Protein AF-A0A946Z8Q1-F1 (afdb_monomer)

Solvent-accessible surface area (backbone atoms only — not comparable to full-atom values): 6099 Å² total; per-residue (Å²): 107,73,51,74,54,90,87,53,101,82,60,83,53,69,41,80,60,57,68,69,63,47,53,50,51,50,54,45,51,67,71,32,61,58,72,50,34,60,66,44,76,58,76,86,67,80,65,86,59,92,83,69,58,79,33,70,55,72,53,74,58,99,88,49,76,33,42,41,51,72,36,47,61,95,56,54,58,80,82,50,33,67,51,55,50,54,54,49,54,51,49,48,67,60,65,76,106

pLDDT: mean 75.85, std 13.85, range [44.34, 90.75]

Structure (mmCIF, N/CA/C/O backbone):
data_AF-A0A946Z8Q1-F1
#
_entry.id   AF-A0A946Z8Q1-F1
#
loop_
_atom_site.group_PDB
_atom_site.id
_atom_site.type_symbol
_atom_site.label_atom_id
_atom_site.label_alt_id
_atom_site.label_comp_id
_atom_site.label_asym_id
_atom_site.label_entity_id
_atom_site.label_seq_id
_atom_site.pdbx_PDB_ins_code
_atom_site.Cartn_x
_atom_site.Cartn_y
_atom_site.Cartn_z
_atom_site.occupancy
_atom_site.B_iso_or_equiv
_atom_site.auth_seq_id
_atom_site.auth_comp_id
_atom_site.auth_asym_id
_atom_site.auth_atom_id
_atom_site.pdbx_PDB_model_num
ATOM 1 N N . MET A 1 1 ? -14.750 -7.968 2.409 1.00 55.59 1 MET A N 1
ATOM 2 C CA . MET A 1 1 ? -13.281 -8.067 2.253 1.00 55.59 1 MET A CA 1
ATOM 3 C C . MET A 1 1 ? -12.630 -7.504 3.496 1.00 55.59 1 MET A C 1
ATOM 5 O O . MET A 1 1 ? -13.280 -6.703 4.151 1.00 55.59 1 MET A O 1
ATOM 9 N N . GLN A 1 2 ? -11.450 -7.990 3.879 1.00 49.25 2 GLN A N 1
ATOM 10 C CA . GLN A 1 2 ? -10.889 -7.753 5.214 1.00 49.25 2 GLN A CA 1
ATOM 11 C C . GLN A 1 2 ? -9.419 -7.350 5.146 1.00 49.25 2 GLN A C 1
ATOM 13 O O . GLN A 1 2 ? -8.640 -8.018 4.465 1.00 49.25 2 GLN A O 1
ATOM 18 N N . ILE A 1 3 ? -9.046 -6.316 5.897 1.00 58.06 3 ILE A N 1
ATOM 19 C CA . ILE A 1 3 ? -7.655 -6.068 6.289 1.00 58.06 3 ILE A CA 1
ATOM 20 C C . ILE A 1 3 ? -7.410 -6.826 7.598 1.00 58.06 3 ILE A C 1
ATOM 22 O O . ILE A 1 3 ? -8.258 -6.792 8.488 1.00 58.06 3 ILE A O 1
ATOM 26 N N . ARG A 1 4 ? -6.272 -7.523 7.698 1.00 54.12 4 ARG A N 1
ATOM 27 C CA . ARG A 1 4 ? -5.798 -8.175 8.929 1.00 54.12 4 ARG A CA 1
ATOM 28 C C . ARG A 1 4 ? -4.492 -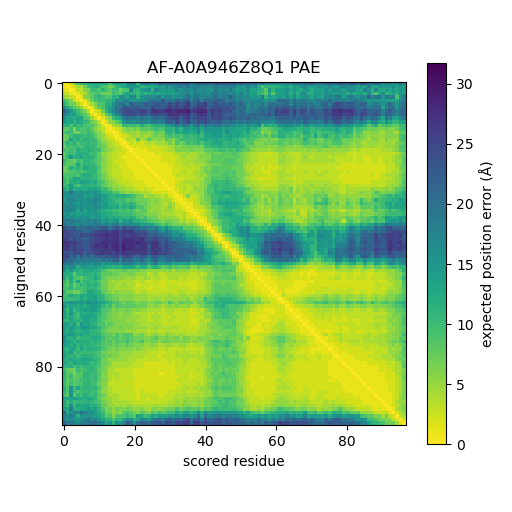7.541 9.367 1.00 54.12 4 ARG A C 1
ATOM 30 O O . ARG A 1 4 ? -3.619 -7.329 8.524 1.00 54.12 4 ARG A O 1
ATOM 37 N N . MET A 1 5 ? -4.345 -7.280 10.662 1.00 54.03 5 MET A N 1
ATOM 38 C CA . MET A 1 5 ? -3.116 -6.714 11.208 1.00 54.03 5 MET A CA 1
ATOM 39 C C . MET A 1 5 ? -2.600 -7.523 12.397 1.00 54.03 5 MET A C 1
ATOM 41 O O . MET A 1 5 ? -3.190 -7.506 13.471 1.00 54.03 5 MET A O 1
ATOM 45 N N . ASP A 1 6 ? -1.454 -8.177 12.212 1.00 58.78 6 ASP A N 1
ATOM 46 C CA . ASP A 1 6 ? -0.751 -8.920 13.260 1.00 58.78 6 ASP A CA 1
ATOM 47 C C . ASP A 1 6 ? 0.252 -7.979 13.949 1.00 58.78 6 ASP A C 1
ATOM 49 O O . ASP A 1 6 ? 1.407 -7.853 13.543 1.00 58.78 6 ASP A O 1
ATOM 53 N N . ARG A 1 7 ? -0.220 -7.196 14.930 1.00 57.19 7 ARG A N 1
ATOM 54 C CA . ARG A 1 7 ? 0.655 -6.353 15.779 1.00 57.19 7 ARG A CA 1
ATOM 55 C C . ARG A 1 7 ? 0.955 -6.986 17.146 1.00 57.19 7 ARG A C 1
ATOM 57 O O . ARG A 1 7 ? 1.829 -6.501 17.862 1.00 57.19 7 ARG A O 1
ATOM 64 N N . ARG A 1 8 ? 0.246 -8.057 17.515 1.00 52.31 8 ARG A N 1
ATOM 65 C CA . ARG A 1 8 ? 0.425 -8.839 18.748 1.00 52.31 8 ARG A CA 1
ATOM 66 C C . ARG A 1 8 ? -0.342 -10.150 18.585 1.00 52.31 8 ARG A C 1
ATOM 68 O O . ARG A 1 8 ? -1.521 -10.106 18.262 1.00 52.31 8 ARG A O 1
ATOM 75 N N . SER A 1 9 ? 0.323 -11.275 18.815 1.00 57.97 9 SER A N 1
ATOM 76 C CA . SER A 1 9 ? -0.070 -12.638 18.422 1.00 57.97 9 SER A CA 1
ATOM 77 C C . SER A 1 9 ? -1.373 -13.222 19.004 1.00 57.97 9 SER A C 1
ATOM 79 O O . SER A 1 9 ? -1.512 -14.440 19.008 1.00 57.97 9 SER A O 1
ATOM 81 N N . GLU A 1 10 ? -2.325 -12.422 19.492 1.00 53.22 10 GLU A N 1
ATOM 82 C CA . GLU A 1 10 ? -3.525 -12.940 20.169 1.00 53.22 10 GLU A CA 1
ATOM 83 C C . GLU A 1 10 ? -4.871 -12.313 19.760 1.00 53.22 10 GLU A C 1
ATOM 85 O O . GLU A 1 10 ? -5.886 -12.758 20.280 1.00 53.22 10 GLU A O 1
ATOM 90 N N . ASP A 1 11 ? -4.949 -11.382 18.796 1.00 51.75 11 ASP A N 1
ATOM 91 C CA . ASP A 1 11 ? -6.261 -10.968 18.261 1.00 51.75 11 ASP A CA 1
ATOM 92 C C . ASP A 1 11 ? -6.161 -10.437 16.812 1.00 51.75 11 ASP A C 1
ATOM 94 O O . ASP A 1 11 ? -5.720 -9.312 16.569 1.00 51.75 11 ASP A O 1
ATOM 98 N N . ASP A 1 12 ? -6.536 -11.270 15.830 1.00 56.44 12 ASP A N 1
ATOM 99 C CA . ASP A 1 12 ? -6.677 -10.889 14.415 1.00 56.44 12 ASP A CA 1
ATOM 100 C C . ASP A 1 12 ? -7.840 -9.888 14.277 1.00 56.44 12 ASP A C 1
ATOM 102 O O . ASP A 1 12 ? -8.989 -10.257 14.013 1.00 56.44 12 ASP A O 1
ATOM 106 N N . GLN A 1 13 ? -7.554 -8.598 14.446 1.00 60.81 13 GLN A N 1
ATOM 107 C CA . GLN A 1 13 ? -8.539 -7.551 14.193 1.00 60.81 13 GLN A CA 1
ATOM 108 C C . GLN A 1 13 ? -8.793 -7.456 12.685 1.00 60.81 13 GLN A C 1
ATOM 110 O O . GLN A 1 13 ? -7.901 -7.143 11.889 1.00 60.81 13 GLN A O 1
ATOM 115 N N . VAL A 1 14 ? -10.027 -7.778 12.301 1.00 66.69 14 VAL A N 1
ATOM 116 C CA . VAL A 1 14 ? -10.523 -7.736 10.928 1.00 66.69 14 VAL A CA 1
ATOM 117 C C . VAL A 1 14 ? -11.359 -6.481 10.748 1.00 66.69 14 VAL A C 1
ATOM 119 O O . VAL A 1 14 ? -12.418 -6.347 11.359 1.00 66.69 14 VAL A O 1
ATOM 122 N N . TYR A 1 15 ? -10.923 -5.604 9.848 1.00 72.50 15 TYR A N 1
ATOM 123 C CA . TYR A 1 15 ? -11.677 -4.403 9.506 1.00 72.50 15 TYR A CA 1
ATOM 124 C C . TYR A 1 15 ? -12.326 -4.554 8.128 1.00 72.50 15 TYR A C 1
ATOM 126 O O . TYR A 1 15 ? -11.625 -4.894 7.162 1.00 72.50 15 TYR A O 1
ATOM 134 N N . PRO A 1 16 ? -13.652 -4.342 8.013 1.00 76.12 16 PRO A N 1
ATOM 135 C CA . PRO A 1 16 ? -14.295 -4.257 6.714 1.00 76.12 16 PRO A CA 1
ATOM 136 C C . PRO A 1 16 ? -13.802 -3.003 5.989 1.00 76.12 16 PRO A C 1
ATOM 138 O O . PRO A 1 16 ? -13.656 -1.945 6.597 1.00 76.12 16 PRO A O 1
ATOM 141 N N . ILE A 1 17 ? -13.560 -3.144 4.690 1.00 81.62 17 ILE A N 1
ATOM 142 C CA . ILE A 1 17 ? -13.275 -2.033 3.779 1.00 81.62 17 ILE A CA 1
ATOM 143 C C . ILE A 1 17 ? -14.388 -1.930 2.745 1.00 81.62 17 ILE A C 1
ATOM 145 O O . ILE A 1 17 ? -14.992 -2.954 2.389 1.00 81.62 17 ILE A O 1
ATOM 149 N N . GLU A 1 18 ? -14.637 -0.714 2.273 1.00 86.50 18 GLU A N 1
ATOM 150 C CA . GLU A 1 18 ? -15.611 -0.469 1.215 1.00 86.50 18 GLU A CA 1
ATOM 151 C C . GLU A 1 18 ? -15.097 -0.990 -0.136 1.00 86.50 18 GLU A C 1
ATOM 153 O O . GLU A 1 18 ? -13.897 -1.207 -0.342 1.00 86.50 18 GLU A O 1
ATOM 158 N N . ILE A 1 19 ? -16.019 -1.224 -1.071 1.00 86.38 19 ILE A N 1
ATOM 159 C CA . ILE A 1 19 ? -15.675 -1.749 -2.400 1.00 86.38 19 ILE A CA 1
ATOM 160 C C . ILE A 1 19 ? -14.841 -0.723 -3.173 1.00 86.38 19 ILE A C 1
ATOM 162 O O . ILE A 1 19 ? -13.862 -1.104 -3.809 1.00 86.38 19 ILE A O 1
ATOM 166 N N . GLU A 1 20 ? -15.151 0.571 -3.052 1.00 86.81 20 GLU A N 1
ATOM 167 C CA . GLU A 1 20 ? -14.400 1.622 -3.743 1.00 86.81 20 GLU A CA 1
ATOM 168 C C . GLU A 1 20 ? -12.941 1.689 -3.269 1.00 86.81 20 GLU A C 1
ATOM 170 O O . GLU A 1 20 ? -12.031 1.892 -4.070 1.00 86.81 20 GLU A O 1
ATOM 175 N N . GLU A 1 21 ? -12.697 1.477 -1.971 1.00 85.56 21 GLU A N 1
ATOM 176 C CA . GLU A 1 21 ? -11.345 1.447 -1.397 1.00 85.56 21 GLU A CA 1
ATOM 177 C C . GLU A 1 21 ? -10.534 0.274 -1.948 1.00 85.56 21 GLU A C 1
ATOM 179 O O . GLU A 1 21 ? -9.339 0.393 -2.226 1.00 85.56 21 GLU A O 1
ATOM 184 N N . TRP A 1 22 ? -11.195 -0.861 -2.151 1.00 87.94 22 TRP A N 1
ATOM 185 C CA . TRP A 1 22 ? -10.569 -2.016 -2.763 1.00 87.94 22 TRP A CA 1
ATOM 186 C C . TRP A 1 22 ? -10.273 -1.833 -4.247 1.00 87.94 22 TRP A C 1
ATOM 188 O O . TRP A 1 22 ? -9.195 -2.219 -4.693 1.00 87.94 22 TRP A O 1
ATOM 198 N N . ASP A 1 23 ? -11.191 -1.238 -5.007 1.00 89.75 23 ASP A N 1
ATOM 199 C CA . ASP A 1 23 ? -10.976 -0.979 -6.432 1.00 89.75 23 ASP A CA 1
ATOM 200 C C . ASP A 1 23 ? -9.795 -0.025 -6.655 1.00 89.75 23 ASP A C 1
ATOM 202 O O . ASP A 1 23 ? -9.022 -0.202 -7.603 1.00 89.75 23 ASP A O 1
ATOM 206 N N . VAL A 1 24 ? -9.580 0.931 -5.743 1.00 89.12 24 VAL A N 1
ATOM 207 C CA . VAL A 1 24 ? -8.369 1.765 -5.740 1.00 89.12 24 VAL A CA 1
ATOM 208 C C . VAL A 1 24 ? -7.120 0.910 -5.526 1.00 89.12 24 VAL A C 1
ATOM 210 O O . VAL A 1 24 ? -6.170 1.029 -6.299 1.00 89.12 24 VAL A O 1
ATOM 213 N N . LEU A 1 25 ? -7.110 0.017 -4.530 1.00 88.88 25 LEU A N 1
ATOM 214 C CA . LEU A 1 25 ? -5.969 -0.878 -4.301 1.00 88.88 25 LEU A CA 1
ATOM 215 C C . LEU A 1 25 ? -5.693 -1.778 -5.509 1.00 88.88 25 LEU A C 1
ATOM 217 O O . LEU A 1 25 ? -4.535 -1.927 -5.893 1.00 88.88 25 LEU A O 1
ATOM 221 N N . LEU A 1 26 ? -6.731 -2.349 -6.124 1.00 88.38 26 LEU A N 1
ATOM 222 C CA . LEU A 1 26 ? -6.591 -3.159 -7.334 1.00 88.38 26 LEU A CA 1
ATOM 223 C C . LEU A 1 26 ? -6.003 -2.345 -8.483 1.00 88.38 26 LEU A C 1
ATOM 225 O O . LEU A 1 26 ? -5.044 -2.793 -9.100 1.00 88.38 26 LEU A O 1
ATOM 229 N N . SER A 1 27 ? -6.507 -1.134 -8.714 1.00 88.81 27 SER A N 1
ATOM 230 C CA . SER A 1 27 ? -6.002 -0.251 -9.772 1.00 88.81 27 SER A CA 1
ATOM 231 C C . SER A 1 27 ? -4.527 0.106 -9.560 1.00 88.81 27 SER A C 1
ATOM 233 O O . SER A 1 27 ? -3.746 0.132 -10.509 1.00 88.81 27 SER A O 1
ATOM 235 N N . LEU A 1 28 ? -4.116 0.345 -8.308 1.00 88.94 28 LEU A N 1
ATOM 236 C CA . LEU A 1 28 ? -2.715 0.596 -7.953 1.00 88.94 28 LEU A CA 1
ATOM 237 C C . LEU A 1 28 ? -1.848 -0.655 -8.135 1.00 88.94 28 LEU A C 1
ATOM 239 O O . LEU A 1 28 ? -0.724 -0.554 -8.618 1.00 88.94 28 LEU A O 1
ATOM 243 N N . ILE A 1 29 ? -2.368 -1.831 -7.781 1.00 87.00 29 ILE A N 1
ATOM 244 C CA . ILE A 1 29 ? -1.695 -3.117 -7.991 1.00 87.00 29 ILE A CA 1
ATOM 245 C C . ILE A 1 29 ? -1.545 -3.430 -9.482 1.00 87.00 29 ILE A C 1
ATOM 247 O O . ILE A 1 29 ? -0.518 -3.971 -9.863 1.00 87.00 29 ILE A O 1
ATOM 251 N N . GLU A 1 30 ? -2.532 -3.108 -10.318 1.00 84.94 30 GLU A N 1
ATOM 252 C CA . GLU A 1 30 ? -2.463 -3.287 -11.774 1.00 84.94 30 GLU A CA 1
ATOM 253 C C . GLU A 1 30 ? -1.507 -2.291 -12.436 1.00 84.94 30 GLU A C 1
ATOM 255 O O . GLU A 1 30 ? -0.834 -2.632 -13.410 1.00 84.94 30 GLU A O 1
ATOM 260 N N . ALA A 1 31 ? -1.428 -1.068 -11.901 1.00 84.25 31 ALA A N 1
ATOM 261 C CA . ALA A 1 31 ? -0.464 -0.064 -12.338 1.00 84.25 31 ALA A CA 1
ATOM 262 C C . ALA A 1 31 ? 0.982 -0.448 -11.977 1.00 84.25 31 ALA A C 1
ATOM 264 O O . ALA A 1 31 ? 1.913 -0.059 -12.683 1.00 84.25 31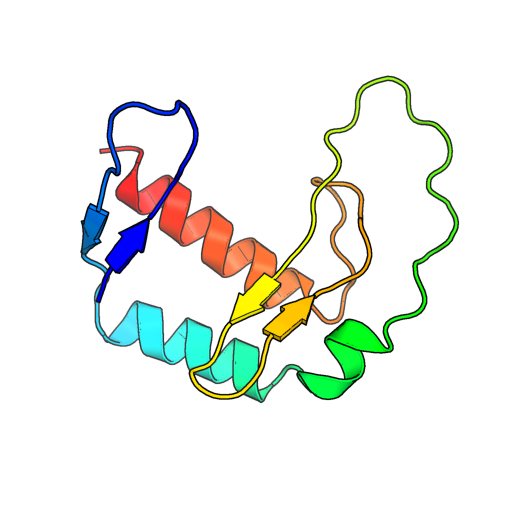 ALA A O 1
ATOM 265 N N . ILE A 1 32 ? 1.168 -1.221 -10.903 1.00 82.25 32 ILE A N 1
ATOM 266 C CA . ILE A 1 32 ? 2.452 -1.818 -10.543 1.00 82.25 32 ILE A CA 1
ATOM 267 C C . ILE A 1 32 ? 2.631 -3.098 -11.356 1.00 82.25 32 ILE A C 1
ATOM 269 O O . ILE A 1 32 ? 1.829 -4.028 -11.305 1.00 82.25 32 ILE A O 1
ATOM 273 N N . GLU A 1 33 ? 3.737 -3.217 -12.079 1.00 79.44 33 GLU A N 1
ATOM 274 C CA . GLU A 1 33 ? 4.061 -4.498 -12.691 1.00 79.44 33 GLU A CA 1
ATOM 275 C C . GLU A 1 33 ? 4.501 -5.467 -11.582 1.00 79.44 33 GLU A C 1
ATOM 277 O O . GLU A 1 33 ? 5.668 -5.512 -11.220 1.00 79.44 33 GLU A O 1
ATOM 282 N N . LEU A 1 34 ? 3.578 -6.259 -11.021 1.00 73.38 34 LEU A N 1
ATOM 283 C CA . LEU A 1 34 ? 3.845 -7.144 -9.870 1.00 73.38 34 LEU A CA 1
ATOM 284 C C . LEU A 1 34 ? 5.077 -8.048 -10.029 1.00 73.38 34 LEU A C 1
ATOM 286 O O . LEU A 1 34 ? 5.707 -8.407 -9.041 1.00 73.38 34 LEU A O 1
ATOM 290 N N . LYS A 1 35 ? 5.434 -8.415 -11.265 1.00 67.94 35 LYS A N 1
ATOM 291 C CA . LYS A 1 35 ? 6.669 -9.159 -11.553 1.00 67.94 35 LYS A CA 1
ATOM 292 C C . LYS A 1 35 ? 7.917 -8.344 -11.222 1.00 67.94 35 LYS A C 1
ATOM 294 O O . LYS A 1 35 ? 8.833 -8.880 -10.617 1.00 67.94 35 LYS A O 1
ATOM 299 N N . LYS A 1 36 ? 7.901 -7.048 -11.538 1.00 76.81 36 LYS A N 1
ATOM 300 C CA . LYS A 1 36 ? 8.967 -6.118 -11.178 1.00 76.81 36 LYS A CA 1
ATOM 301 C C . LYS A 1 36 ? 9.101 -5.931 -9.682 1.00 76.81 36 LYS A C 1
ATOM 303 O O . LYS A 1 36 ? 10.171 -5.536 -9.271 1.00 76.81 36 LYS A O 1
ATOM 308 N N . LEU A 1 37 ? 8.080 -6.246 -8.878 1.00 79.75 37 LEU A N 1
ATOM 309 C CA . LEU A 1 37 ? 8.166 -6.144 -7.421 1.00 79.75 37 LEU A CA 1
ATOM 310 C C . LEU A 1 37 ? 9.278 -7.038 -6.843 1.00 79.75 37 LEU A C 1
ATOM 312 O O . LEU A 1 37 ? 9.990 -6.609 -5.941 1.00 79.75 37 LEU A O 1
ATOM 316 N N . ASP A 1 38 ? 9.422 -8.254 -7.378 1.00 73.50 38 ASP A N 1
ATOM 317 C CA . ASP A 1 38 ? 10.474 -9.208 -6.991 1.00 73.50 38 ASP A CA 1
ATOM 318 C C . ASP A 1 38 ? 11.828 -8.848 -7.632 1.00 73.50 38 ASP A C 1
ATOM 320 O 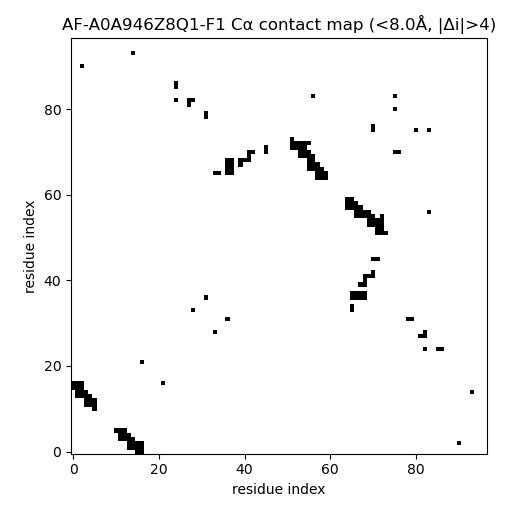O . ASP A 1 38 ? 12.876 -9.056 -7.028 1.00 73.50 38 ASP A O 1
ATOM 324 N N . ASP A 1 39 ? 11.792 -8.264 -8.835 1.00 72.44 39 ASP A N 1
ATOM 325 C CA . ASP A 1 39 ? 12.968 -7.807 -9.588 1.00 72.44 39 ASP A CA 1
ATOM 326 C C . ASP A 1 39 ? 13.395 -6.365 -9.246 1.00 72.44 39 ASP A C 1
ATOM 328 O O . ASP A 1 39 ? 14.300 -5.828 -9.890 1.00 72.44 39 ASP A O 1
ATOM 332 N N . MET A 1 40 ? 12.760 -5.700 -8.267 1.00 71.31 40 MET A N 1
ATOM 333 C CA . MET A 1 40 ? 13.169 -4.351 -7.879 1.00 71.31 40 MET A CA 1
ATOM 334 C C . MET A 1 40 ? 14.590 -4.452 -7.349 1.00 71.31 40 MET A C 1
ATOM 336 O O . MET A 1 40 ? 14.856 -5.184 -6.393 1.00 71.31 40 MET A O 1
ATOM 340 N N . GLU A 1 41 ? 15.498 -3.683 -7.944 1.00 62.28 41 GLU A N 1
ATOM 341 C CA . GLU A 1 41 ? 16.820 -3.487 -7.373 1.00 62.28 41 GLU A CA 1
ATOM 342 C C . GLU A 1 41 ? 16.599 -2.995 -5.942 1.00 62.28 41 GLU A C 1
ATOM 344 O O . GLU A 1 41 ? 15.990 -1.945 -5.711 1.00 62.28 41 GLU A O 1
ATOM 349 N N . ALA A 1 42 ? 17.032 -3.792 -4.963 1.00 57.62 42 ALA A N 1
ATOM 350 C CA . ALA A 1 42 ? 17.111 -3.320 -3.598 1.00 57.62 42 ALA A CA 1
ATOM 351 C C . ALA A 1 42 ? 17.976 -2.068 -3.674 1.00 57.62 42 ALA A C 1
ATOM 353 O O . ALA A 1 42 ? 19.160 -2.188 -3.977 1.00 57.62 42 ALA A O 1
ATOM 354 N N . SER A 1 43 ? 17.393 -0.879 -3.490 1.00 52.72 43 SER A N 1
ATOM 355 C CA . SER A 1 43 ? 18.166 0.357 -3.428 1.00 52.72 43 SER A CA 1
ATOM 356 C C . SER A 1 43 ? 19.119 0.201 -2.255 1.00 52.72 43 SER A C 1
ATOM 358 O O . SER A 1 43 ? 18.769 0.455 -1.103 1.00 52.72 43 SER A O 1
ATOM 360 N N . THR A 1 44 ? 20.316 -0.309 -2.539 1.00 51.22 44 THR A N 1
ATOM 361 C CA . THR A 1 44 ? 21.388 -0.552 -1.585 1.00 51.22 44 THR A CA 1
ATOM 362 C C . THR A 1 44 ? 21.996 0.788 -1.237 1.00 51.22 44 THR A C 1
ATOM 364 O O . THR A 1 44 ? 23.071 1.187 -1.674 1.00 51.22 44 THR A O 1
ATOM 367 N N . SER A 1 45 ? 21.234 1.509 -0.440 1.00 51.66 45 SER A N 1
ATOM 368 C CA . SER A 1 45 ? 21.699 2.416 0.580 1.00 51.66 45 SER A CA 1
ATOM 369 C C . SER A 1 45 ? 20.648 2.371 1.676 1.00 51.66 45 SER A C 1
ATOM 371 O O . SER A 1 45 ? 20.010 3.365 2.001 1.00 51.66 45 SER A O 1
ATOM 373 N N . LEU A 1 46 ? 20.533 1.197 2.310 1.00 55.69 46 LEU A N 1
ATOM 374 C CA . LEU A 1 46 ? 20.358 1.151 3.761 1.00 55.69 46 LEU A CA 1
ATOM 375 C C . LEU A 1 46 ? 21.633 1.770 4.357 1.00 55.69 46 LEU A C 1
ATOM 377 O O . LEU A 1 46 ? 22.476 1.075 4.916 1.00 55.69 46 LEU A O 1
ATOM 381 N N . GLN A 1 47 ? 21.832 3.072 4.121 1.00 55.34 47 GLN A N 1
ATOM 382 C CA . GLN A 1 47 ? 22.726 3.860 4.941 1.00 55.34 47 GLN A CA 1
ATOM 383 C C . GLN A 1 47 ? 22.167 3.689 6.336 1.00 55.34 47 GLN A C 1
ATOM 385 O O . GLN A 1 47 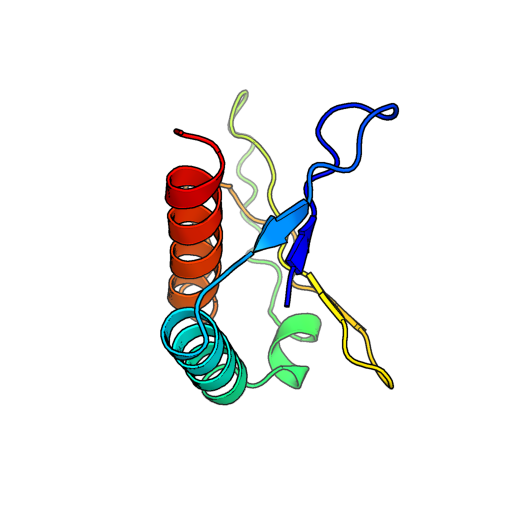? 20.976 3.876 6.564 1.00 55.34 47 GLN A O 1
ATOM 390 N N . GLU A 1 48 ? 23.020 3.181 7.200 1.00 55.16 48 GLU A N 1
ATOM 391 C CA . GLU A 1 48 ? 22.736 2.747 8.549 1.00 55.16 48 GLU A CA 1
ATOM 392 C C . GLU A 1 48 ? 22.219 3.948 9.354 1.00 55.16 48 GLU A C 1
ATOM 394 O O . GLU A 1 48 ? 22.974 4.646 10.025 1.00 55.16 48 GLU A O 1
ATOM 399 N N . VAL A 1 49 ? 20.928 4.259 9.223 1.00 53.47 49 VAL A N 1
ATOM 400 C CA . VAL A 1 49 ? 20.251 5.245 10.057 1.00 53.47 49 VAL A CA 1
ATOM 401 C C . VAL A 1 49 ? 19.813 4.493 11.298 1.00 53.47 49 VAL A C 1
ATOM 403 O O . VAL A 1 49 ? 18.830 3.750 11.286 1.00 53.47 49 VAL A O 1
ATOM 406 N N . ASP A 1 50 ? 20.594 4.659 12.359 1.00 55.50 50 ASP A N 1
ATOM 407 C CA . ASP A 1 50 ? 20.288 4.183 13.702 1.00 55.50 50 ASP A CA 1
ATOM 408 C C . ASP A 1 50 ? 18.911 4.747 14.120 1.00 55.50 50 ASP A C 1
ATOM 410 O O . ASP A 1 50 ? 18.784 5.920 14.479 1.00 55.50 50 ASP A O 1
ATOM 414 N N . GLY A 1 51 ? 17.849 3.945 13.954 1.00 61.81 51 GLY A N 1
ATOM 415 C CA . GLY A 1 51 ? 16.498 4.255 14.439 1.00 61.81 51 GLY A CA 1
ATOM 416 C C . GLY A 1 51 ? 15.335 4.271 13.434 1.00 61.81 51 GLY A C 1
ATOM 417 O O . GLY A 1 51 ? 14.200 4.433 13.886 1.00 61.81 51 GLY A O 1
ATOM 418 N N . ALA A 1 52 ? 15.536 4.089 12.121 1.00 67.94 52 ALA A N 1
ATOM 419 C CA . ALA A 1 52 ? 14.410 4.049 11.172 1.00 67.94 52 ALA A CA 1
ATOM 420 C C . ALA A 1 52 ? 13.781 2.638 11.059 1.00 67.94 52 ALA A C 1
ATOM 422 O O . ALA A 1 52 ? 14.508 1.659 10.865 1.00 67.94 52 ALA A O 1
ATOM 423 N N . PRO A 1 53 ? 12.442 2.483 11.164 1.00 78.88 53 PRO A N 1
ATOM 424 C CA . PRO A 1 53 ? 11.793 1.189 10.977 1.00 78.88 53 PRO A CA 1
ATOM 425 C C . PRO A 1 53 ? 11.991 0.652 9.556 1.00 78.88 53 PRO A C 1
ATOM 427 O O . PRO A 1 53 ? 11.737 1.342 8.569 1.00 78.88 53 PRO A O 1
ATOM 430 N N . ILE A 1 54 ? 12.392 -0.615 9.456 1.00 81.81 54 ILE A N 1
ATOM 431 C CA . ILE A 1 54 ? 12.471 -1.329 8.179 1.00 81.81 54 ILE A CA 1
ATOM 432 C C . ILE A 1 54 ? 11.063 -1.778 7.779 1.00 81.81 54 ILE A C 1
ATOM 434 O O . ILE A 1 54 ? 10.356 -2.400 8.574 1.00 81.81 54 ILE A O 1
ATOM 438 N N . ALA A 1 55 ? 10.678 -1.513 6.534 1.00 86.31 55 ALA A N 1
ATOM 439 C CA . ALA A 1 55 ? 9.408 -1.929 5.952 1.00 86.31 55 ALA A CA 1
ATOM 440 C C . ALA A 1 55 ? 9.614 -2.811 4.710 1.00 86.31 55 ALA A C 1
ATOM 442 O O . ALA A 1 55 ? 10.694 -2.873 4.124 1.00 86.31 55 ALA A O 1
ATOM 443 N N . GLY A 1 56 ? 8.557 -3.518 4.316 1.00 88.25 56 GLY A N 1
ATOM 444 C CA . GLY A 1 56 ? 8.508 -4.305 3.089 1.00 88.25 56 GLY A CA 1
ATOM 445 C C . GLY A 1 56 ? 7.063 -4.525 2.655 1.00 88.25 56 GLY A C 1
ATOM 446 O O . GLY A 1 56 ? 6.179 -4.679 3.500 1.00 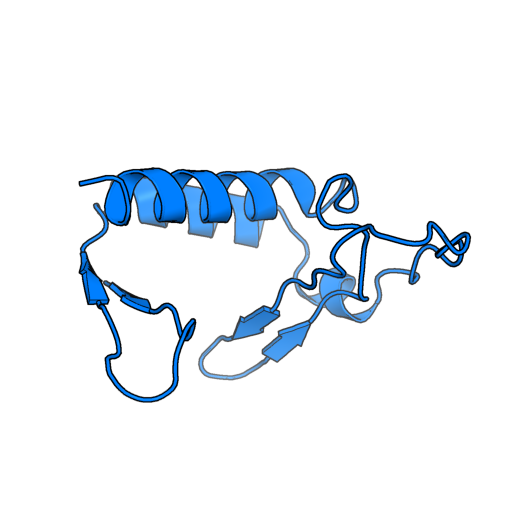88.25 56 GLY A O 1
ATOM 447 N N . LEU A 1 57 ? 6.825 -4.545 1.345 1.00 88.69 57 LEU A N 1
ATOM 448 C CA . LEU A 1 57 ? 5.510 -4.783 0.759 1.00 88.69 57 LEU A CA 1
ATOM 449 C C . LEU A 1 57 ? 5.421 -6.230 0.263 1.00 88.69 57 LEU A C 1
ATOM 451 O O . LEU A 1 57 ? 6.308 -6.713 -0.439 1.00 88.69 57 LEU A O 1
ATOM 455 N N . MET A 1 58 ? 4.334 -6.924 0.605 1.00 89.00 58 MET A N 1
ATOM 456 C CA . MET A 1 5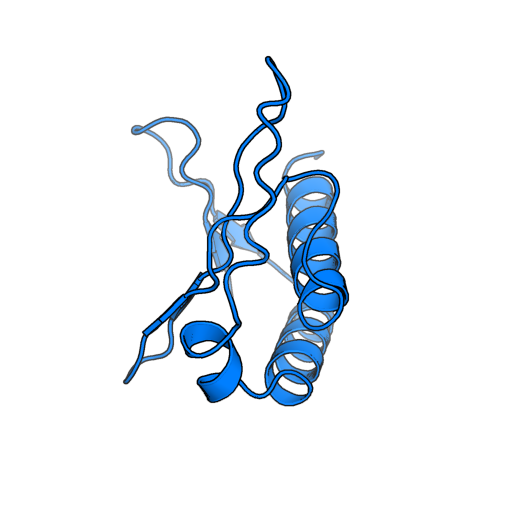8 ? 4.030 -8.250 0.070 1.00 89.00 58 MET A CA 1
ATOM 457 C C . MET A 1 58 ? 2.612 -8.283 -0.485 1.00 89.00 58 MET A C 1
ATOM 459 O O . MET A 1 58 ? 1.653 -8.013 0.235 1.00 89.00 58 MET A O 1
ATOM 463 N N . VAL A 1 59 ? 2.485 -8.694 -1.745 1.00 87.56 59 VAL A N 1
ATOM 464 C CA . VAL A 1 59 ? 1.198 -8.962 -2.390 1.00 87.56 59 VAL A CA 1
ATOM 465 C C . VAL A 1 59 ? 1.068 -10.467 -2.585 1.00 87.56 59 VAL A C 1
ATOM 467 O O . VAL A 1 59 ? 1.905 -11.108 -3.224 1.00 87.56 59 VAL A O 1
ATOM 470 N N . LYS A 1 60 ? 0.015 -11.056 -2.016 1.00 87.50 60 LYS A N 1
ATOM 471 C CA . LYS A 1 60 ? -0.279 -12.487 -2.133 1.00 87.50 60 LYS A CA 1
ATOM 472 C C . LYS A 1 60 ? -1.563 -12.688 -2.926 1.00 87.50 60 LYS A C 1
ATOM 474 O O . LYS A 1 60 ? -2.637 -12.304 -2.476 1.00 87.50 60 LYS A O 1
ATOM 479 N N . THR A 1 61 ? -1.443 -13.344 -4.071 1.00 83.44 61 THR A N 1
ATOM 480 C CA . THR A 1 61 ? -2.573 -13.857 -4.847 1.00 83.44 61 THR A CA 1
ATOM 481 C C . THR A 1 61 ? -2.787 -15.341 -4.527 1.00 83.44 61 THR A C 1
ATOM 483 O O . THR A 1 61 ? -2.030 -15.943 -3.759 1.00 83.44 61 THR A O 1
ATOM 486 N N . MET A 1 62 ? -3.830 -15.954 -5.097 1.00 82.94 62 MET A N 1
ATOM 487 C CA . MET A 1 62 ? -4.064 -17.397 -4.937 1.00 82.94 62 MET A CA 1
ATOM 488 C C . MET A 1 62 ? -2.917 -18.243 -5.508 1.00 82.94 62 MET A C 1
ATOM 490 O O . MET A 1 62 ? -2.630 -19.317 -4.987 1.00 82.94 62 MET A O 1
ATOM 494 N N . GLU A 1 63 ? -2.244 -17.748 -6.547 1.00 81.44 63 GLU A N 1
ATOM 495 C CA . GLU A 1 63 ? -1.232 -18.500 -7.292 1.00 81.44 63 GLU A CA 1
ATOM 496 C C . GLU A 1 63 ? 0.200 -18.106 -6.920 1.00 81.44 63 GLU A C 1
ATOM 498 O O . GLU A 1 63 ? 1.107 -18.936 -6.992 1.00 81.44 63 GLU A O 1
ATOM 503 N N . LYS A 1 64 ? 0.431 -16.837 -6.557 1.00 83.75 64 LYS A N 1
ATOM 504 C CA . LYS A 1 64 ? 1.779 -16.277 -6.405 1.00 83.75 64 LYS A CA 1
ATOM 505 C C . LYS A 1 64 ? 1.888 -15.330 -5.219 1.00 83.75 64 LYS A C 1
ATOM 507 O O . LYS A 1 64 ? 0.917 -14.745 -4.748 1.00 83.75 64 LYS A O 1
ATOM 512 N N . ARG A 1 65 ? 3.118 -15.183 -4.738 1.00 87.38 65 ARG A N 1
ATOM 513 C CA . ARG A 1 65 ? 3.514 -14.144 -3.790 1.00 87.38 65 ARG A CA 1
ATOM 514 C C . ARG A 1 65 ? 4.568 -13.290 -4.466 1.00 87.38 65 ARG A C 1
ATOM 516 O O . ARG A 1 65 ? 5.490 -13.852 -5.044 1.00 87.38 65 ARG A O 1
ATOM 523 N N . PHE A 1 66 ? 4.403 -11.985 -4.359 1.00 87.56 66 PHE A N 1
ATOM 524 C CA . PHE A 1 66 ? 5.346 -10.985 -4.831 1.00 87.56 66 PHE A CA 1
ATOM 525 C C . PHE A 1 66 ? 5.795 -10.190 -3.619 1.00 87.56 66 PHE A C 1
ATOM 527 O O . PHE A 1 66 ? 4.949 -9.781 -2.809 1.00 87.56 66 PHE A O 1
ATOM 534 N N . LYS A 1 67 ? 7.101 -10.003 -3.460 1.00 87.12 67 LYS A N 1
ATOM 535 C CA . LYS A 1 67 ? 7.641 -9.269 -2.318 1.00 87.12 67 LYS A CA 1
ATOM 536 C C . LYS A 1 67 ? 8.634 -8.224 -2.798 1.00 87.12 67 LYS A C 1
ATOM 538 O O . LYS A 1 67 ? 9.547 -8.555 -3.539 1.00 87.12 67 LYS A O 1
ATOM 543 N N . SER A 1 68 ? 8.490 -6.996 -2.312 1.00 88.00 68 SER A N 1
ATOM 544 C CA . SER A 1 68 ? 9.512 -5.978 -2.520 1.00 88.00 68 SER A CA 1
ATOM 545 C C . SER A 1 68 ? 10.771 -6.291 -1.698 1.00 88.00 68 SER A C 1
ATOM 547 O O . SER A 1 68 ? 10.688 -6.924 -0.632 1.00 88.00 68 SER A O 1
ATOM 549 N N . PRO A 1 69 ? 11.930 -5.750 -2.099 1.00 85.38 69 PRO A N 1
ATOM 550 C CA . PRO A 1 69 ? 13.044 -5.555 -1.187 1.00 85.38 69 PRO A CA 1
ATOM 551 C C . PRO A 1 69 ? 12.611 -4.778 0.059 1.00 85.38 69 PRO A C 1
ATOM 553 O O . PRO A 1 69 ? 11.599 -4.068 0.059 1.00 85.38 69 PRO A O 1
ATOM 556 N N . ASN A 1 70 ? 13.390 -4.911 1.128 1.00 85.25 70 ASN A N 1
ATOM 557 C CA . ASN A 1 70 ? 13.199 -4.093 2.316 1.00 85.25 70 ASN A CA 1
ATOM 558 C C . ASN A 1 70 ? 13.562 -2.631 2.002 1.00 85.25 70 ASN A C 1
ATOM 560 O O . ASN A 1 70 ? 14.527 -2.375 1.281 1.00 85.25 70 ASN A O 1
ATOM 564 N N . PHE A 1 71 ? 12.818 -1.688 2.570 1.00 83.94 71 PHE A N 1
ATOM 565 C CA . PHE A 1 71 ? 13.017 -0.250 2.393 1.00 83.94 71 PHE A CA 1
ATOM 566 C C . PHE A 1 71 ? 12.809 0.507 3.713 1.00 83.94 71 PHE A C 1
ATOM 568 O O . PHE A 1 71 ? 12.303 -0.051 4.690 1.00 83.94 71 PHE A O 1
ATOM 575 N N . ASP A 1 72 ? 13.215 1.776 3.748 1.00 82.56 72 ASP A N 1
ATOM 576 C CA . ASP A 1 72 ? 12.951 2.676 4.874 1.00 82.56 72 ASP A CA 1
ATOM 577 C C . ASP A 1 72 ? 11.452 2.987 4.951 1.00 82.56 72 ASP A C 1
ATOM 579 O O . ASP A 1 72 ? 10.869 3.442 3.967 1.00 82.56 72 ASP A O 1
ATOM 583 N N . HIS A 1 73 ? 10.811 2.753 6.100 1.00 82.06 73 HIS A N 1
ATOM 584 C CA . HIS A 1 73 ? 9.367 2.958 6.251 1.00 82.06 73 HIS A CA 1
ATOM 585 C C . HIS A 1 73 ? 8.898 4.370 5.854 1.00 82.06 73 HIS A C 1
ATOM 587 O O . HIS A 1 73 ? 7.806 4.509 5.302 1.00 82.06 73 HIS A O 1
ATOM 593 N N . GLY A 1 74 ? 9.713 5.402 6.090 1.00 79.94 74 GLY A N 1
ATOM 594 C CA . GLY A 1 74 ? 9.417 6.783 5.707 1.00 79.94 74 GLY A CA 1
ATOM 595 C C . GLY A 1 74 ? 9.718 7.106 4.240 1.00 79.94 74 GLY A C 1
ATOM 596 O O . GLY A 1 74 ? 9.314 8.167 3.759 1.00 79.94 74 GLY A O 1
ATOM 597 N N . ASN A 1 75 ? 10.401 6.218 3.513 1.00 83.06 75 ASN A N 1
ATOM 598 C CA . ASN A 1 75 ? 10.794 6.433 2.123 1.00 83.06 75 ASN A CA 1
ATOM 599 C C . ASN A 1 75 ? 10.639 5.165 1.251 1.00 83.06 75 ASN A C 1
ATOM 601 O O . ASN A 1 75 ? 11.637 4.567 0.834 1.00 83.06 75 ASN A O 1
ATOM 605 N N . PRO A 1 76 ? 9.395 4.739 0.950 1.00 85.88 76 PRO A N 1
ATOM 606 C CA . PRO A 1 76 ? 9.150 3.629 0.034 1.00 85.88 76 PRO A CA 1
ATOM 607 C C . PRO A 1 76 ? 9.616 3.951 -1.402 1.00 85.88 76 PRO A C 1
ATOM 609 O O . PRO A 1 76 ? 9.537 5.111 -1.82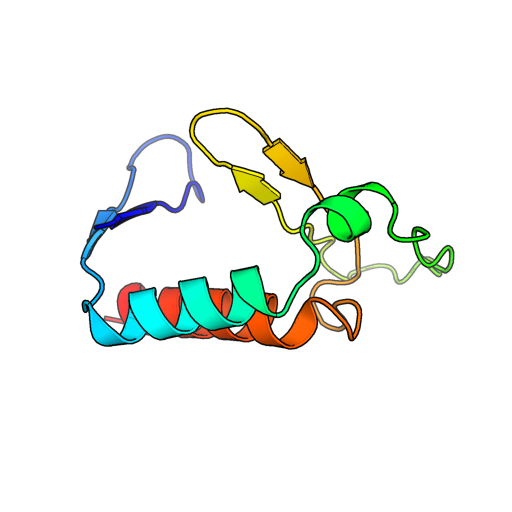1 1.00 85.88 76 PRO A O 1
ATOM 612 N N . PRO A 1 77 ? 10.037 2.940 -2.191 1.00 86.88 77 PRO A N 1
ATOM 613 C CA . PRO A 1 77 ? 10.393 3.107 -3.599 1.00 86.88 77 PRO A CA 1
ATOM 614 C C . PRO A 1 77 ? 9.269 3.762 -4.410 1.00 86.88 77 PRO A C 1
ATOM 616 O O . PRO A 1 77 ? 8.099 3.433 -4.219 1.00 86.88 77 PRO A O 1
ATOM 619 N N . GLU A 1 78 ? 9.618 4.647 -5.348 1.00 85.19 78 GLU A N 1
ATOM 620 C CA . GLU A 1 78 ? 8.643 5.465 -6.092 1.00 85.19 78 GLU A CA 1
ATOM 621 C C . GLU A 1 78 ? 7.568 4.639 -6.805 1.00 85.19 78 GLU A C 1
ATOM 623 O O . GLU A 1 78 ? 6.401 5.021 -6.799 1.00 85.19 78 GLU A O 1
ATOM 628 N N . GLU A 1 79 ? 7.945 3.482 -7.353 1.00 85.81 79 GLU A N 1
ATOM 629 C CA . GLU A 1 79 ? 7.037 2.583 -8.071 1.00 85.81 79 GLU A CA 1
ATOM 630 C C . GLU A 1 79 ? 5.928 2.019 -7.169 1.00 85.81 79 GLU A C 1
ATOM 632 O O . GLU A 1 79 ? 4.796 1.858 -7.614 1.00 85.81 79 GLU A O 1
ATOM 637 N N . ILE A 1 80 ? 6.217 1.772 -5.886 1.00 88.50 80 ILE A N 1
ATOM 638 C CA . ILE A 1 80 ? 5.268 1.148 -4.946 1.00 88.50 80 ILE A CA 1
ATOM 639 C C . ILE A 1 80 ? 4.713 2.123 -3.912 1.00 88.50 80 ILE A C 1
ATOM 641 O O . ILE A 1 80 ? 3.762 1.794 -3.202 1.00 88.50 80 ILE A O 1
ATOM 645 N N . LYS A 1 81 ? 5.280 3.328 -3.825 1.00 89.19 81 LYS A N 1
ATOM 646 C CA . LYS A 1 81 ? 4.883 4.382 -2.889 1.00 89.19 81 LYS A CA 1
ATOM 647 C C . LYS A 1 81 ? 3.379 4.684 -2.914 1.00 89.19 81 LYS A C 1
ATOM 649 O O . LYS A 1 81 ? 2.811 4.770 -1.826 1.00 89.19 81 LYS A O 1
ATOM 654 N N . PRO A 1 82 ? 2.697 4.777 -4.076 1.00 90.75 82 PRO A N 1
ATOM 655 C CA . PRO A 1 82 ? 1.247 4.978 -4.102 1.00 90.75 82 PRO A CA 1
ATOM 656 C C . PRO A 1 82 ? 0.474 3.861 -3.390 1.00 90.75 82 PRO A C 1
ATOM 658 O O . PRO A 1 82 ? -0.427 4.139 -2.604 1.00 90.75 82 PRO A O 1
ATOM 661 N N . LEU A 1 83 ? 0.860 2.600 -3.616 1.00 90.75 83 LEU A N 1
ATOM 662 C CA . LEU A 1 83 ? 0.220 1.442 -2.994 1.00 90.75 83 LEU A CA 1
ATOM 663 C C . LEU A 1 83 ? 0.527 1.359 -1.494 1.00 90.75 83 LEU A C 1
ATOM 665 O O . LEU A 1 83 ? -0.379 1.119 -0.701 1.00 90.75 83 LEU A O 1
ATOM 669 N N . VAL A 1 84 ? 1.782 1.590 -1.096 1.00 89.88 84 VAL A N 1
ATOM 670 C CA . VAL A 1 84 ? 2.183 1.614 0.320 1.00 89.88 84 VAL A CA 1
ATOM 671 C C . VAL A 1 84 ? 1.388 2.675 1.082 1.00 89.88 84 VAL A C 1
ATOM 673 O O . VAL A 1 84 ? 0.819 2.366 2.127 1.00 89.88 84 VAL A O 1
ATOM 676 N N . ASN A 1 85 ? 1.287 3.888 0.537 1.00 90.69 85 ASN A N 1
ATOM 677 C CA . ASN A 1 85 ? 0.529 4.970 1.161 1.00 90.69 85 ASN A CA 1
ATOM 678 C C . ASN A 1 85 ? -0.958 4.623 1.285 1.00 90.69 85 ASN A C 1
ATOM 680 O O . ASN A 1 85 ? -1.504 4.747 2.375 1.00 90.69 85 ASN A O 1
ATOM 684 N N . ALA A 1 86 ? -1.589 4.115 0.221 1.00 90.00 86 ALA A N 1
ATOM 685 C CA . ALA A 1 86 ? -3.002 3.735 0.258 1.00 90.00 86 ALA A CA 1
ATOM 686 C C . ALA A 1 86 ? -3.290 2.659 1.323 1.00 90.00 86 ALA A C 1
ATOM 688 O O . ALA A 1 86 ? -4.282 2.740 2.045 1.00 90.00 86 ALA A O 1
ATOM 689 N N . VAL A 1 87 ? -2.407 1.664 1.469 1.00 88.94 87 VAL A N 1
ATOM 690 C CA . VAL A 1 87 ? -2.540 0.629 2.509 1.00 88.94 87 VAL A CA 1
ATOM 691 C C . VAL A 1 87 ? -2.394 1.221 3.916 1.00 88.94 87 VAL A C 1
ATOM 693 O O . VAL A 1 87 ? -3.147 0.837 4.812 1.00 88.94 87 VAL A O 1
ATOM 696 N N . LEU A 1 88 ? -1.454 2.150 4.121 1.00 88.31 88 LEU A N 1
ATOM 697 C CA . LEU A 1 88 ? -1.268 2.823 5.410 1.00 88.31 88 LEU A CA 1
ATOM 698 C C . LEU A 1 88 ? -2.465 3.711 5.765 1.00 88.31 88 LEU A C 1
ATOM 700 O O . LEU A 1 88 ? -2.974 3.605 6.877 1.00 88.31 88 LEU A O 1
ATOM 704 N N . GLU A 1 89 ? -2.965 4.507 4.821 1.00 88.00 89 GLU A N 1
ATOM 705 C CA . GLU A 1 89 ? -4.154 5.348 5.007 1.00 88.00 89 GLU A CA 1
ATOM 706 C C . GLU A 1 89 ? -5.390 4.509 5.364 1.00 88.00 89 GLU A C 1
ATOM 708 O O . GLU A 1 89 ? -6.148 4.858 6.273 1.00 88.00 89 GLU A O 1
ATOM 713 N N . LEU A 1 90 ? -5.578 3.360 4.702 1.00 86.31 90 LEU A N 1
ATOM 714 C CA . LEU A 1 90 ? -6.658 2.425 5.029 1.00 86.31 90 LEU A CA 1
ATOM 715 C C . LEU A 1 90 ? -6.499 1.829 6.428 1.00 86.31 90 LEU A C 1
ATOM 717 O O . LEU A 1 90 ? -7.478 1.734 7.174 1.00 86.31 90 LEU A O 1
ATOM 721 N N . ALA A 1 91 ? -5.279 1.443 6.805 1.00 83.81 91 ALA A N 1
ATOM 722 C CA . ALA A 1 91 ? -4.993 0.948 8.146 1.00 83.81 91 ALA A CA 1
ATOM 723 C C . ALA A 1 91 ? -5.267 2.026 9.209 1.00 83.81 91 ALA A C 1
ATOM 725 O O . ALA A 1 91 ? -5.918 1.743 10.209 1.00 83.81 91 ALA A O 1
ATOM 726 N N . GLU A 1 92 ? -4.847 3.273 8.997 1.00 83.81 92 GLU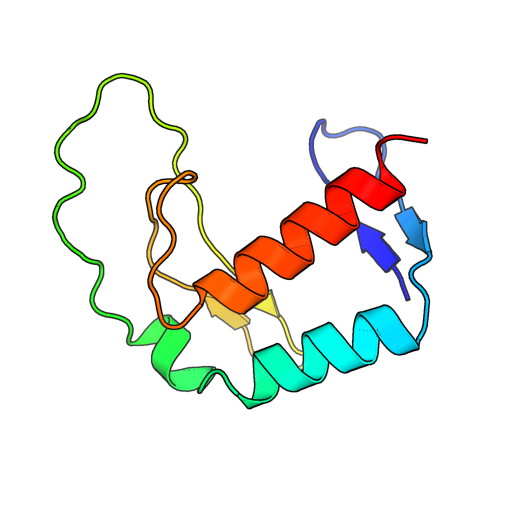 A N 1
ATOM 727 C CA . GLU A 1 92 ? -5.124 4.379 9.922 1.00 83.81 92 GLU A CA 1
ATOM 728 C C . GLU A 1 92 ? -6.621 4.677 10.041 1.00 83.81 92 GLU A C 1
ATOM 730 O O . GLU A 1 92 ? -7.139 4.807 11.151 1.00 83.81 92 GLU A O 1
ATOM 735 N N . LYS A 1 93 ? -7.344 4.718 8.916 1.00 79.62 93 LYS A N 1
ATOM 736 C CA . LYS A 1 93 ? -8.791 4.975 8.888 1.00 79.62 93 LYS A CA 1
ATOM 737 C C . LYS A 1 93 ? -9.603 3.898 9.612 1.00 79.62 93 LYS A C 1
ATOM 739 O O . LYS A 1 93 ? -10.651 4.201 10.185 1.00 79.62 93 LYS A O 1
ATOM 744 N N . THR A 1 94 ? -9.148 2.649 9.558 1.00 71.44 94 THR A N 1
ATOM 745 C CA . THR A 1 94 ? -9.840 1.508 10.170 1.00 71.44 94 THR A CA 1
ATOM 746 C C . THR A 1 94 ? -9.456 1.290 11.635 1.00 71.44 94 THR A C 1
ATOM 748 O O . THR A 1 94 ? -10.321 0.928 12.427 1.00 71.44 94 THR A O 1
ATOM 751 N N . ILE A 1 95 ? -8.204 1.572 12.014 1.00 65.38 95 ILE A N 1
ATOM 752 C CA . ILE A 1 95 ? -7.666 1.353 13.371 1.00 65.38 95 ILE A CA 1
ATOM 753 C C . ILE A 1 95 ? -7.858 2.579 14.273 1.00 65.38 95 ILE A C 1
ATOM 755 O O . ILE A 1 95 ? -7.946 2.442 15.489 1.00 65.38 95 ILE A O 1
ATOM 759 N N . GLY A 1 96 ? -7.929 3.782 13.700 1.00 54.97 96 GLY A N 1
ATOM 760 C CA . GLY A 1 96 ? -8.138 5.038 14.425 1.00 54.97 96 GLY A CA 1
ATOM 761 C C . GLY A 1 96 ? -9.582 5.296 14.876 1.00 54.97 96 GLY A C 1
ATOM 762 O O . GLY A 1 96 ? -9.897 6.434 15.228 1.00 54.97 96 GLY A O 1
ATOM 763 N N . LYS A 1 97 ? -10.457 4.283 14.832 1.00 44.34 97 LYS A N 1
ATOM 764 C CA . LYS A 1 97 ? -11.837 4.335 15.333 1.00 44.34 97 LYS A CA 1
ATOM 765 C C . LYS A 1 97 ? -11.995 3.583 16.645 1.00 44.34 97 LYS A C 1
ATOM 767 O O . LYS A 1 97 ? -11.419 2.482 16.764 1.00 44.34 97 LYS A O 1
#

Radius of gyration: 14.41 Å; Cα contacts (8 Å, |Δi|>4): 89; chains: 1; bounding box: 38×25×33 Å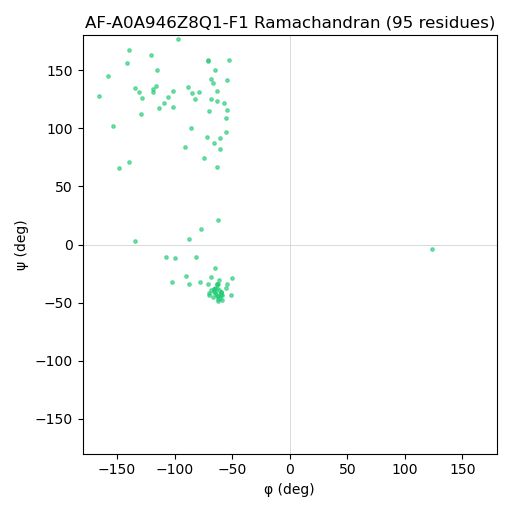

Mean predicted aligned error: 8.98 Å

Nearest PDB structures (foldseek):
  5knd-assembly1_G  TM=2.276E-01  e=2.908E+00  Enterococcus hirae ATCC 9790
  3vr4-assembly1_G  TM=2.234E-01  e=3.315E+00  Enterococcus hirae

Foldseek 3Di:
DWDFDPPDPPDGDTFDDDPVLVVQLVVLVVQQPLVCQQVPDQPPPPVPPPPFDKDKDWDDDPVDIGIHHIDGLVDDDPSCVVNSVSVVVVVCVRVVD

Sequence (97 aa):
MQIRMDRRSEDDQVYPIEIEEWDVLLSLIEAIELKKLDDMEASTSLQEVDGAPIAGLMVKTMEKRFKSPNFDHGNPPEEIKPLVNAVLELAEKTIGK

Secondary structure (DSSP, 8-state):
-EEEE-SSTT--EEEE--HHHHHHHHHHHHHS-HHHHHS----------TTPPEE--EEE-SS-EEEPPPEETTB--TTTHHHHHHHHHHHHHHH--